Protein AF-A0A1Y2HT35-F1 (afdb_monomer_lite)

Foldseek 3Di:
DVVLLVVLVCCQAAFAKAAAPQKDFLADPDDKFWWFADDDDPLDFADSGIDGDHHNDVLSVQLNVQLVVLQPVQFDQDPVRDTDHDPPDPVVVSCCCRRNGVSVGVSVLVQLVVQHDDDSVCPRTGIIWDDRPPDIGGGPLLADAPPPPSGNHHCVDRNNGMHGPPPVVVVDDD

Structure (mmCIF, N/CA/C/O backbone):
data_AF-A0A1Y2HT35-F1
#
_entry.id   AF-A0A1Y2HT35-F1
#
loop_
_atom_site.group_PDB
_atom_site.id
_atom_site.type_symbol
_atom_site.label_atom_id
_atom_site.label_alt_id
_atom_site.label_comp_id
_atom_site.label_asym_id
_atom_site.label_entity_id
_atom_site.label_seq_id
_atom_site.pdbx_PDB_ins_code
_atom_site.Cartn_x
_atom_site.Cartn_y
_atom_site.Cartn_z
_atom_site.occupancy
_atom_site.B_iso_or_equiv
_atom_site.auth_seq_id
_atom_site.auth_comp_id
_atom_site.auth_asym_id
_atom_site.auth_atom_id
_atom_site.pdbx_PDB_model_num
ATOM 1 N N . MET A 1 1 ? 12.514 -6.441 -5.378 1.00 61.41 1 MET A N 1
ATOM 2 C CA . MET A 1 1 ? 12.048 -6.856 -6.725 1.00 61.41 1 MET A CA 1
ATOM 3 C C . MET A 1 1 ? 11.513 -8.285 -6.764 1.00 61.41 1 MET A C 1
ATOM 5 O O . MET A 1 1 ? 10.320 -8.442 -6.972 1.00 61.41 1 MET A O 1
ATOM 9 N N . ARG A 1 2 ? 12.332 -9.337 -6.563 1.00 76.19 2 ARG A N 1
ATOM 10 C CA . ARG A 1 2 ? 11.832 -10.737 -6.599 1.00 76.19 2 ARG A CA 1
ATOM 11 C C . ARG A 1 2 ? 10.759 -11.016 -5.533 1.00 76.19 2 ARG A C 1
ATOM 13 O O . ARG A 1 2 ? 9.723 -11.580 -5.857 1.00 76.19 2 ARG A O 1
ATOM 20 N N . SER A 1 3 ? 10.995 -10.568 -4.299 1.00 78.12 3 SER A N 1
ATOM 21 C CA . SER A 1 3 ? 10.026 -10.602 -3.193 1.00 78.12 3 SER A CA 1
ATOM 22 C C . SER A 1 3 ? 8.741 -9.834 -3.514 1.00 78.12 3 SER A C 1
ATOM 24 O O . SER A 1 3 ? 7.653 -10.362 -3.307 1.00 78.12 3 SER A O 1
ATOM 26 N N . ASP A 1 4 ? 8.863 -8.628 -4.083 1.00 74.88 4 ASP A N 1
ATOM 27 C CA . ASP A 1 4 ? 7.712 -7.810 -4.483 1.00 74.88 4 ASP A CA 1
ATOM 28 C C . ASP A 1 4 ? 6.810 -8.549 -5.486 1.00 74.88 4 ASP A C 1
ATOM 30 O O . ASP A 1 4 ? 5.597 -8.598 -5.313 1.00 74.88 4 ASP A O 1
ATOM 34 N N . TRP A 1 5 ? 7.396 -9.165 -6.518 1.00 81.31 5 TRP A N 1
ATOM 35 C CA . TRP A 1 5 ? 6.642 -9.952 -7.499 1.00 81.31 5 TRP A CA 1
ATOM 36 C C . TRP A 1 5 ? 5.980 -11.178 -6.875 1.00 81.31 5 TRP A C 1
ATOM 38 O O . TRP A 1 5 ? 4.815 -11.449 -7.158 1.00 81.31 5 TRP A O 1
ATOM 48 N N . LEU A 1 6 ? 6.698 -11.886 -5.998 1.00 84.25 6 LEU A N 1
ATOM 49 C CA . LEU A 1 6 ? 6.168 -13.057 -5.310 1.00 84.25 6 LEU A CA 1
ATOM 50 C C . LEU A 1 6 ? 4.936 -12.700 -4.464 1.00 84.25 6 LEU A C 1
ATOM 52 O O . LEU A 1 6 ? 3.909 -13.354 -4.615 1.00 84.25 6 LEU A O 1
ATOM 56 N N . ARG A 1 7 ? 4.987 -11.644 -3.637 1.00 82.06 7 ARG A N 1
ATOM 57 C CA . ARG A 1 7 ? 3.829 -11.258 -2.804 1.00 82.06 7 ARG A CA 1
ATOM 58 C C . ARG A 1 7 ? 2.619 -10.815 -3.628 1.00 82.06 7 ARG A C 1
ATOM 60 O O . ARG A 1 7 ? 1.499 -11.185 -3.291 1.00 82.06 7 ARG A O 1
ATOM 67 N N . LEU A 1 8 ? 2.838 -10.089 -4.730 1.00 82.50 8 LEU A N 1
ATOM 68 C CA . LEU A 1 8 ? 1.758 -9.663 -5.627 1.00 82.50 8 LEU A CA 1
ATOM 69 C C . LEU A 1 8 ? 1.076 -10.865 -6.296 1.00 82.50 8 LEU A C 1
ATOM 71 O O . LEU A 1 8 ? -0.149 -10.924 -6.339 1.00 82.50 8 LEU A O 1
ATOM 75 N N . MET A 1 9 ? 1.853 -11.845 -6.772 1.00 84.56 9 MET A N 1
ATOM 76 C CA . MET A 1 9 ? 1.308 -13.066 -7.376 1.00 84.56 9 MET A CA 1
ATOM 77 C C . MET A 1 9 ? 0.617 -13.976 -6.356 1.00 84.56 9 MET A C 1
ATOM 79 O O . MET A 1 9 ? -0.426 -14.543 -6.668 1.00 84.56 9 MET A O 1
ATOM 83 N N . LEU A 1 10 ? 1.158 -14.103 -5.139 1.00 84.62 10 LEU A N 1
ATOM 84 C CA . LEU A 1 10 ? 0.534 -14.900 -4.080 1.00 84.62 10 LEU A CA 1
ATOM 85 C C . LEU A 1 10 ? -0.844 -14.342 -3.701 1.00 84.62 10 LEU A C 1
ATOM 87 O O . LEU A 1 10 ? -1.808 -15.102 -3.691 1.00 84.62 10 LEU A O 1
ATOM 91 N N . LEU A 1 11 ? -0.964 -13.027 -3.482 1.00 82.56 11 LEU A N 1
ATOM 92 C CA . LEU A 1 11 ? -2.257 -12.396 -3.194 1.00 82.56 11 LEU A CA 1
ATOM 93 C C . LEU A 1 11 ? -3.216 -12.457 -4.395 1.00 82.56 11 LEU A C 1
ATOM 95 O O . LEU A 1 11 ? -4.4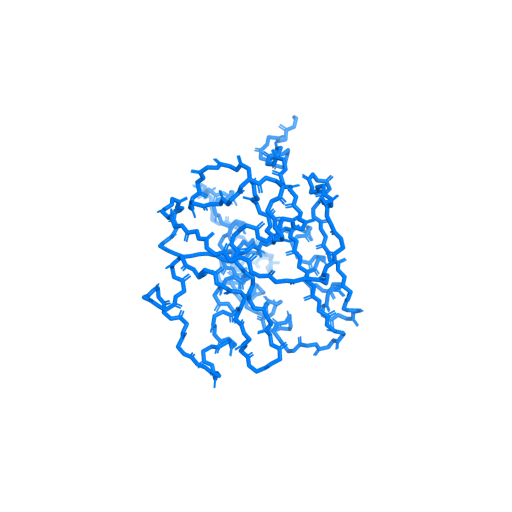03 -12.703 -4.199 1.00 82.56 11 LEU A O 1
ATOM 99 N N . ALA A 1 12 ? -2.719 -12.318 -5.631 1.00 83.75 12 ALA A N 1
ATOM 100 C CA . ALA A 1 12 ? -3.545 -12.471 -6.833 1.00 83.75 12 ALA A CA 1
ATOM 101 C C . ALA A 1 12 ? -4.169 -13.873 -6.951 1.00 83.75 12 ALA A C 1
ATOM 103 O O . ALA A 1 12 ? -5.350 -13.996 -7.269 1.00 83.75 12 ALA A O 1
ATOM 104 N N . VAL A 1 13 ? -3.382 -14.928 -6.709 1.00 86.00 13 VAL A N 1
ATOM 105 C CA . VAL A 1 13 ? -3.801 -16.323 -6.933 1.00 86.00 13 VAL A CA 1
ATOM 106 C C . VAL A 1 13 ? -4.535 -16.914 -5.728 1.00 86.00 13 VAL A C 1
ATOM 108 O O . VAL A 1 13 ? -5.530 -17.610 -5.908 1.00 86.00 13 VAL A O 1
ATOM 111 N N . PHE A 1 14 ? -4.062 -16.646 -4.509 1.00 86.00 14 PHE A N 1
ATOM 112 C CA . PHE A 1 14 ? -4.525 -17.313 -3.286 1.00 86.00 14 PHE A CA 1
ATOM 113 C C . PHE A 1 14 ? -5.234 -16.385 -2.293 1.00 86.00 14 PHE A C 1
ATOM 115 O O . PHE A 1 14 ? -5.833 -16.880 -1.340 1.00 86.00 14 PHE A O 1
ATOM 122 N N . GLY A 1 15 ? -5.181 -15.062 -2.486 1.00 81.12 15 GLY A N 1
ATOM 123 C CA . GLY A 1 15 ? -5.644 -14.102 -1.484 1.00 81.12 15 GLY A CA 1
ATOM 124 C C . GLY A 1 15 ? -4.911 -14.272 -0.148 1.00 81.12 15 GLY A C 1
ATOM 125 O O . GLY A 1 15 ? -3.728 -14.615 -0.107 1.00 81.12 15 GLY A O 1
ATOM 126 N N . GLY A 1 16 ? -5.625 -14.041 0.952 1.00 79.94 16 GLY A N 1
ATOM 127 C CA . GLY A 1 16 ? -5.095 -14.136 2.310 1.00 79.94 16 GLY A CA 1
ATOM 128 C C . GLY A 1 16 ? -4.421 -12.842 2.761 1.00 79.94 16 GLY A C 1
ATOM 129 O O . GLY A 1 16 ? -4.790 -11.753 2.319 1.00 79.94 16 GLY A O 1
ATOM 130 N N . VAL A 1 17 ? -3.448 -12.965 3.666 1.00 77.44 17 VAL A N 1
ATOM 131 C CA . VAL A 1 17 ? -2.686 -11.842 4.232 1.00 77.44 17 VAL A CA 1
ATOM 132 C C . VAL A 1 17 ? -1.200 -12.057 3.974 1.00 77.44 17 VAL A C 1
ATOM 134 O O . VAL A 1 17 ? -0.657 -13.123 4.255 1.00 77.44 17 VAL A O 1
ATOM 137 N N . TYR A 1 18 ? -0.539 -11.023 3.466 1.00 80.19 18 TYR A N 1
ATOM 138 C CA . TYR A 1 18 ? 0.909 -10.926 3.367 1.00 80.19 18 TYR A CA 1
ATOM 139 C C . TYR A 1 18 ? 1.426 -9.888 4.366 1.00 80.19 18 TYR A C 1
ATOM 141 O O . TYR A 1 18 ? 0.861 -8.798 4.464 1.00 80.19 18 TYR A O 1
ATOM 149 N N . ALA A 1 19 ? 2.537 -10.195 5.033 1.00 74.69 19 ALA A N 1
ATOM 150 C CA . ALA A 1 19 ? 3.303 -9.256 5.842 1.00 74.69 19 ALA A CA 1
ATOM 151 C C . ALA A 1 19 ? 4.814 -9.452 5.603 1.00 74.69 19 ALA A C 1
ATOM 153 O O . ALA A 1 19 ? 5.264 -10.583 5.400 1.00 74.69 19 ALA A O 1
ATOM 154 N N . ASP A 1 20 ? 5.591 -8.364 5.616 1.00 74.00 20 ASP A N 1
ATOM 155 C CA . ASP A 1 20 ? 7.061 -8.427 5.637 1.00 74.00 20 ASP A CA 1
ATOM 156 C C . ASP A 1 20 ? 7.535 -9.054 6.972 1.00 74.00 20 ASP A C 1
ATOM 158 O O . ASP A 1 20 ? 6.855 -8.983 7.996 1.00 74.00 20 ASP A O 1
ATOM 162 N N . THR A 1 21 ? 8.712 -9.688 6.990 1.00 76.19 21 THR A N 1
ATOM 163 C CA . THR A 1 21 ? 9.197 -10.460 8.158 1.00 76.19 21 THR A CA 1
ATOM 164 C C . THR A 1 21 ? 9.548 -9.615 9.387 1.00 76.19 21 THR A C 1
ATOM 166 O O . THR A 1 21 ? 9.732 -10.170 10.465 1.00 76.19 21 THR A O 1
ATOM 169 N N . ASP A 1 22 ? 9.677 -8.295 9.232 1.00 65.12 22 ASP A N 1
ATOM 170 C CA . ASP A 1 22 ? 9.864 -7.320 10.312 1.00 65.12 22 ASP A CA 1
ATOM 171 C C . ASP A 1 22 ? 8.581 -6.524 10.635 1.00 65.12 22 ASP A C 1
ATOM 173 O O . ASP A 1 22 ? 8.644 -5.455 11.247 1.00 65.12 22 ASP A O 1
ATOM 177 N N . ALA A 1 23 ? 7.413 -7.060 10.260 1.00 60.00 23 ALA A N 1
ATOM 178 C CA . ALA A 1 23 ? 6.105 -6.621 10.733 1.00 60.00 23 ALA A CA 1
ATOM 179 C C . ALA A 1 23 ? 5.632 -7.492 11.914 1.00 60.00 23 ALA A C 1
ATOM 181 O O . ALA A 1 23 ? 5.499 -8.711 11.801 1.00 60.00 23 ALA A O 1
ATOM 182 N N . CYS A 1 24 ? 5.355 -6.860 13.053 1.00 69.00 24 CYS A N 1
ATOM 183 C CA . CYS A 1 24 ? 4.811 -7.489 14.249 1.00 69.00 24 CYS A CA 1
ATOM 184 C C . CYS A 1 24 ? 3.285 -7.281 14.301 1.00 69.00 24 CYS A C 1
ATOM 186 O O . CYS A 1 24 ? 2.842 -6.130 14.287 1.00 69.00 24 CYS A O 1
ATOM 188 N N . PRO A 1 25 ? 2.454 -8.338 14.363 1.00 61.66 25 PRO A N 1
ATOM 189 C CA . PRO A 1 25 ? 1.022 -8.177 14.582 1.00 61.66 25 PRO A CA 1
ATOM 190 C C . PRO A 1 25 ? 0.766 -7.732 16.029 1.00 61.66 25 PRO A C 1
ATOM 192 O O . PRO A 1 25 ? 1.091 -8.446 16.976 1.00 61.66 25 PRO A O 1
ATOM 195 N N . LEU A 1 26 ? 0.162 -6.557 16.193 1.00 54.38 26 LEU A N 1
ATOM 196 C CA . LEU A 1 26 ? -0.286 -6.035 17.484 1.00 54.38 26 LEU A CA 1
ATOM 197 C C . LEU A 1 26 ? -1.713 -6.491 17.820 1.00 54.38 26 LEU A C 1
ATOM 199 O O . LEU A 1 26 ? -2.019 -6.719 18.992 1.00 54.38 26 LEU A O 1
ATOM 203 N N . LYS A 1 27 ? -2.590 -6.627 16.813 1.00 57.56 27 LYS A N 1
ATOM 204 C CA . LYS A 1 27 ? -3.995 -7.046 16.962 1.00 57.56 27 LYS A CA 1
ATOM 205 C C . LYS A 1 27 ? -4.473 -7.880 15.760 1.00 57.56 27 LYS A C 1
ATOM 207 O O . LYS A 1 27 ? -3.872 -7.805 14.687 1.00 57.56 27 LYS A O 1
ATOM 212 N N . PRO A 1 28 ? -5.560 -8.658 15.912 1.00 55.03 28 PRO A N 1
ATOM 213 C CA . PRO A 1 28 ? -6.296 -9.243 14.790 1.00 55.03 28 PRO A CA 1
ATOM 214 C C . PRO A 1 28 ? -6.835 -8.172 13.820 1.00 55.03 28 PRO A C 1
ATOM 216 O O . PRO A 1 28 ? -6.958 -7.005 14.179 1.00 55.03 28 PRO A O 1
ATOM 219 N N . VAL A 1 29 ? -7.143 -8.567 12.581 1.00 52.09 29 VAL A N 1
ATOM 220 C CA . VAL A 1 29 ? -7.449 -7.666 11.443 1.00 52.09 29 VAL A CA 1
ATOM 221 C C . VAL A 1 29 ? -8.886 -7.082 11.470 1.00 52.09 29 VAL A C 1
ATOM 223 O O . VAL A 1 29 ? -9.297 -6.392 10.541 1.00 52.09 29 VAL A O 1
ATOM 226 N N . ASP A 1 30 ? -9.661 -7.312 12.532 1.00 43.34 30 ASP A N 1
ATOM 227 C CA . ASP A 1 30 ? -11.082 -6.960 12.665 1.00 43.34 30 ASP A CA 1
ATOM 228 C C . ASP A 1 30 ? -11.376 -5.878 13.735 1.00 43.34 30 ASP A C 1
ATOM 230 O O . ASP A 1 30 ? -11.842 -6.163 14.837 1.00 43.34 30 ASP A O 1
ATOM 234 N N . SER A 1 31 ? -11.148 -4.592 13.421 1.00 35.31 31 SER A N 1
ATOM 235 C CA . SER A 1 31 ? -11.699 -3.419 14.160 1.00 35.31 31 SER A CA 1
ATOM 236 C C . SER A 1 31 ? -11.684 -2.137 13.285 1.00 35.31 31 SER A C 1
ATOM 238 O O . SER A 1 31 ? -11.305 -2.225 12.120 1.00 35.31 31 SER A O 1
ATOM 240 N N . THR A 1 32 ? -12.044 -0.949 13.818 1.00 37.97 32 THR A N 1
ATOM 241 C CA . THR A 1 32 ? -11.943 0.388 13.151 1.00 37.97 32 THR A CA 1
ATOM 242 C C . THR A 1 32 ? -11.710 1.559 14.158 1.00 37.97 32 THR A C 1
ATOM 244 O O . THR A 1 32 ? -11.719 1.295 15.359 1.00 37.97 32 THR A O 1
ATOM 247 N N . ALA A 1 33 ? -11.576 2.821 13.675 1.00 41.22 33 ALA A N 1
ATOM 248 C CA . ALA A 1 33 ? -11.537 4.138 14.384 1.00 41.22 33 ALA A CA 1
ATOM 249 C C . ALA A 1 33 ? -10.282 4.574 15.192 1.00 41.22 33 ALA A C 1
ATOM 251 O O . ALA A 1 33 ? -9.857 3.856 16.089 1.00 41.22 33 ALA A O 1
ATOM 252 N N . ASP A 1 34 ? -9.653 5.756 15.027 1.00 35.25 34 ASP A N 1
ATOM 253 C CA . ASP A 1 34 ? -9.788 6.902 14.081 1.00 35.25 34 ASP A CA 1
ATOM 254 C C . ASP A 1 34 ? -8.418 7.678 13.996 1.00 35.25 34 ASP A C 1
ATOM 256 O O . ASP A 1 34 ? -7.505 7.355 14.748 1.00 35.25 34 ASP A O 1
ATOM 260 N N . ASP A 1 35 ? -8.285 8.741 13.191 1.00 40.25 35 ASP A N 1
ATOM 261 C CA . ASP A 1 35 ? -7.396 9.949 13.271 1.00 40.25 35 ASP A CA 1
ATOM 262 C C . ASP A 1 35 ? -5.822 9.907 13.150 1.00 40.25 35 ASP A C 1
ATOM 264 O O . ASP A 1 35 ? -5.162 9.070 13.761 1.00 40.25 35 ASP A O 1
ATOM 268 N N . TRP A 1 36 ? -5.224 10.782 12.289 1.00 40.06 36 TRP A N 1
ATOM 269 C CA . TRP A 1 36 ? -3.762 10.959 11.988 1.00 40.06 36 TRP A CA 1
ATOM 270 C C . TRP A 1 36 ? -3.391 12.047 10.911 1.00 40.06 36 TRP A C 1
ATOM 272 O O . TRP A 1 36 ? -4.068 12.144 9.899 1.00 40.06 36 TRP A O 1
ATOM 282 N N . ALA A 1 37 ? -2.285 12.828 10.979 1.00 36.28 37 ALA A N 1
ATOM 283 C CA . ALA A 1 37 ? -1.742 13.618 9.821 1.00 36.28 37 ALA A CA 1
ATOM 284 C C . ALA A 1 37 ? -0.240 14.056 9.907 1.00 36.28 37 ALA A C 1
ATOM 286 O O . ALA A 1 37 ? 0.245 14.269 11.019 1.00 36.28 37 ALA A O 1
ATOM 287 N N . LYS A 1 38 ? 0.481 14.245 8.756 1.00 36.16 38 LYS A N 1
ATOM 288 C CA . LYS A 1 38 ? 1.704 15.106 8.472 1.00 36.16 38 LYS A CA 1
ATOM 289 C C . LYS A 1 38 ? 2.849 14.625 7.507 1.00 36.16 38 LYS A C 1
ATOM 291 O O . LYS A 1 38 ? 3.084 15.306 6.514 1.00 36.16 38 LYS A O 1
ATOM 296 N N . TRP A 1 39 ? 3.639 13.565 7.785 1.00 39.03 39 TRP A N 1
ATOM 297 C CA . TRP A 1 39 ? 5.041 13.375 7.281 1.00 39.03 39 TRP A CA 1
ATOM 298 C C . TRP A 1 39 ? 5.382 12.168 6.310 1.00 39.03 39 TRP A C 1
ATOM 300 O O . TRP A 1 39 ? 5.823 11.145 6.811 1.00 39.03 39 TRP A O 1
ATOM 310 N N . TRP A 1 40 ? 5.337 12.231 4.957 1.00 39.69 40 TRP A N 1
ATOM 311 C CA . TRP A 1 40 ? 6.013 11.249 4.032 1.00 39.69 40 TRP A CA 1
ATOM 312 C C . TRP A 1 40 ? 6.335 11.821 2.625 1.00 39.69 40 TRP A C 1
ATOM 314 O O . TRP A 1 40 ? 5.847 12.883 2.249 1.00 39.69 40 TRP A O 1
ATOM 324 N N . GLY A 1 41 ? 7.212 11.125 1.874 1.00 37.56 41 GLY A N 1
ATOM 325 C CA . GLY A 1 41 ? 7.963 11.628 0.700 1.00 37.56 41 GLY A CA 1
ATOM 326 C C . GLY A 1 41 ? 7.272 11.623 -0.676 1.00 37.56 41 GLY A C 1
ATOM 327 O O . GLY A 1 41 ? 7.821 12.159 -1.635 1.00 37.56 41 GLY A O 1
ATOM 328 N N . ARG A 1 42 ? 6.054 11.090 -0.780 1.00 37.41 42 ARG A N 1
ATOM 329 C CA . ARG A 1 42 ? 5.029 11.635 -1.683 1.00 37.41 42 ARG A CA 1
ATOM 330 C C . ARG A 1 42 ? 3.932 12.193 -0.780 1.00 37.41 42 ARG A C 1
ATOM 332 O O . ARG A 1 42 ? 3.733 11.683 0.320 1.00 37.41 42 ARG A O 1
ATOM 339 N N . LYS A 1 43 ? 3.188 13.199 -1.250 1.00 37.34 43 LYS A N 1
ATOM 340 C CA . LYS A 1 43 ? 2.072 13.819 -0.503 1.00 37.34 43 LYS A CA 1
ATOM 341 C C . LYS A 1 43 ? 1.029 12.800 0.020 1.00 37.34 43 LYS A C 1
ATOM 343 O O . LYS A 1 43 ? 0.306 13.117 0.967 1.00 37.34 43 LYS A O 1
ATOM 348 N N . LEU A 1 44 ? 0.983 11.597 -0.570 1.00 40.50 44 LEU A N 1
ATOM 349 C CA . LEU A 1 44 ? 0.231 10.421 -0.124 1.00 40.50 44 LEU A CA 1
ATOM 350 C C . LEU A 1 44 ? 0.888 9.115 -0.648 1.00 40.50 44 LEU A C 1
ATOM 352 O O . LEU A 1 44 ? 1.447 9.130 -1.746 1.00 40.50 44 LEU A O 1
ATOM 356 N N . GLN A 1 45 ? 0.823 8.002 0.101 1.00 47.94 45 GLN A N 1
ATOM 357 C CA . GLN A 1 45 ? 1.320 6.668 -0.306 1.00 47.94 45 GLN A CA 1
ATOM 358 C C . GLN A 1 45 ? 0.574 5.545 0.448 1.00 47.94 45 GLN A C 1
ATOM 360 O O . GLN A 1 45 ? 0.209 5.741 1.605 1.00 47.94 45 GLN A O 1
ATOM 365 N N . ILE A 1 46 ? 0.379 4.373 -0.172 1.00 65.69 46 ILE A N 1
ATOM 366 C CA . ILE A 1 46 ? -0.235 3.183 0.454 1.00 65.69 46 ILE A CA 1
ATOM 367 C C . ILE A 1 46 ? 0.834 2.259 1.080 1.00 65.69 46 ILE A C 1
ATOM 369 O O . ILE A 1 46 ? 1.976 2.193 0.613 1.00 65.69 46 ILE A O 1
ATOM 373 N N . CYS A 1 47 ? 0.462 1.547 2.152 1.00 70.25 47 CYS A N 1
ATOM 374 C CA . CYS A 1 47 ? 1.271 0.493 2.773 1.00 70.25 47 CYS A CA 1
ATOM 375 C C . CYS A 1 47 ? 1.551 -0.649 1.778 1.00 70.25 47 CYS A C 1
ATOM 377 O O . CYS A 1 47 ? 0.641 -1.117 1.104 1.00 70.25 47 CYS A O 1
ATOM 379 N N . SER A 1 48 ? 2.797 -1.122 1.682 1.00 68.25 48 SER A N 1
ATOM 380 C CA . SER A 1 48 ? 3.186 -2.193 0.743 1.00 68.25 48 SER A CA 1
ATOM 381 C C . SER A 1 48 ? 3.770 -3.441 1.414 1.00 68.25 48 SER A C 1
ATOM 383 O O . SER A 1 48 ? 4.265 -4.321 0.716 1.00 68.25 48 SER A O 1
ATOM 385 N N . TRP A 1 49 ? 3.770 -3.481 2.746 1.00 70.75 49 TRP A N 1
ATOM 386 C CA . TRP A 1 49 ? 4.444 -4.480 3.591 1.00 70.75 49 TRP A CA 1
ATOM 387 C C . TRP A 1 49 ? 3.488 -5.159 4.584 1.00 70.75 49 TRP A C 1
ATOM 389 O O . TRP A 1 49 ? 3.881 -6.051 5.325 1.00 70.75 49 TRP A O 1
ATOM 399 N N . THR A 1 50 ? 2.212 -4.777 4.587 1.00 71.56 50 THR A N 1
ATOM 400 C CA . THR A 1 50 ? 1.104 -5.564 5.140 1.00 71.56 50 THR A CA 1
ATOM 401 C C . THR A 1 50 ? -0.101 -5.344 4.240 1.00 71.56 50 THR A C 1
ATOM 403 O O . THR A 1 50 ? -0.506 -4.206 4.017 1.00 71.56 50 THR A O 1
ATOM 406 N N . LEU A 1 51 ? -0.620 -6.423 3.659 1.00 81.12 51 LEU A N 1
ATOM 407 C CA . LEU A 1 51 ? -1.614 -6.396 2.588 1.00 81.12 51 LEU A CA 1
ATOM 408 C C . LEU A 1 51 ? -2.545 -7.605 2.725 1.00 81.12 51 LEU A C 1
ATOM 410 O O . LEU A 1 51 ? -2.074 -8.708 2.988 1.00 81.12 51 LEU A O 1
ATOM 414 N N . ALA A 1 52 ? -3.847 -7.417 2.510 1.00 79.44 52 ALA A N 1
ATOM 415 C CA . ALA A 1 52 ? -4.847 -8.481 2.598 1.00 79.44 52 ALA A CA 1
ATOM 416 C C . ALA A 1 52 ? -5.788 -8.462 1.387 1.00 79.44 52 ALA A C 1
ATOM 418 O O . ALA A 1 52 ? -6.074 -7.392 0.843 1.00 79.44 52 ALA A O 1
ATOM 419 N N . SER A 1 53 ? -6.273 -9.628 0.948 1.00 85.38 53 SER A N 1
ATOM 420 C CA . SER A 1 53 ? -7.284 -9.702 -0.113 1.00 85.38 53 SER A CA 1
ATOM 421 C C . SER A 1 53 ? -7.978 -11.056 -0.248 1.00 85.38 53 SER A C 1
ATOM 423 O O . SER A 1 53 ? -7.538 -12.065 0.300 1.00 85.38 53 SER A O 1
ATOM 425 N N . VAL A 1 54 ? -9.042 -11.082 -1.050 1.00 80.31 54 VAL A N 1
ATOM 426 C CA . VAL A 1 54 ? -9.656 -12.317 -1.554 1.00 80.31 54 VAL A CA 1
ATOM 427 C C . VAL A 1 54 ? -8.908 -12.822 -2.801 1.00 80.31 54 VAL A C 1
ATOM 429 O O . VAL A 1 54 ? -8.332 -12.008 -3.531 1.00 80.31 54 VAL A O 1
ATOM 432 N N . PRO A 1 55 ? -8.909 -14.141 -3.082 1.00 87.50 55 PRO A N 1
ATOM 433 C CA . PRO A 1 55 ? -8.322 -14.680 -4.308 1.00 87.50 55 PRO A CA 1
ATOM 434 C C . PRO A 1 55 ? -8.946 -14.042 -5.557 1.00 87.50 55 PRO A C 1
ATOM 436 O O . PRO A 1 55 ? -10.158 -13.838 -5.613 1.00 87.50 55 PRO A O 1
ATOM 439 N N . GLY A 1 56 ? -8.135 -13.751 -6.574 1.00 87.94 56 GLY A N 1
ATOM 440 C CA . GLY A 1 56 ? -8.608 -13.252 -7.869 1.00 87.94 56 GLY A CA 1
ATOM 441 C C . GLY A 1 56 ? -9.059 -11.787 -7.909 1.00 87.94 56 GLY A C 1
ATOM 442 O O . GLY A 1 56 ? -9.519 -11.342 -8.960 1.00 87.94 56 GLY A O 1
ATOM 443 N N . HIS A 1 57 ? -8.923 -11.013 -6.823 1.00 91.81 57 HIS A N 1
ATOM 444 C CA . HIS A 1 57 ? -9.309 -9.597 -6.824 1.00 91.81 57 HIS A CA 1
ATOM 445 C C . HIS A 1 57 ? -8.501 -8.799 -7.880 1.00 91.81 57 HIS A C 1
ATOM 447 O O . HIS A 1 57 ? -7.263 -8.834 -7.864 1.00 91.81 57 HIS A O 1
ATOM 453 N N . PRO A 1 58 ? -9.156 -8.042 -8.788 1.00 92.31 58 PRO A N 1
ATOM 454 C CA . PRO A 1 58 ? -8.534 -7.540 -10.021 1.00 92.31 58 PRO A CA 1
ATOM 455 C C . PRO A 1 58 ? -7.350 -6.594 -9.789 1.00 92.31 58 PRO A C 1
ATOM 457 O O . PRO A 1 58 ? -6.409 -6.589 -10.582 1.00 92.31 58 PRO A O 1
ATOM 460 N N . VAL A 1 59 ? -7.342 -5.853 -8.673 1.00 92.44 59 VAL A N 1
ATOM 461 C CA . VAL A 1 59 ? -6.256 -4.917 -8.329 1.00 92.44 59 VAL A CA 1
ATOM 462 C C . VAL A 1 59 ? -4.866 -5.572 -8.328 1.00 92.44 59 VAL A C 1
ATOM 464 O O . VAL A 1 59 ? -3.894 -4.928 -8.710 1.00 92.44 59 VAL A O 1
ATOM 467 N N . TRP A 1 60 ? -4.748 -6.855 -7.962 1.00 89.44 60 TRP A N 1
ATOM 468 C CA . TRP A 1 60 ? -3.454 -7.550 -7.930 1.00 89.44 60 TRP A CA 1
ATOM 469 C C . TRP A 1 60 ? -2.952 -7.904 -9.321 1.00 89.44 60 TRP A C 1
ATOM 471 O O . TRP A 1 60 ? -1.759 -7.774 -9.595 1.00 89.44 60 TRP A O 1
ATOM 481 N N . MET A 1 61 ? -3.861 -8.288 -10.219 1.00 89.81 61 MET A N 1
ATOM 482 C CA . MET A 1 61 ? -3.525 -8.496 -11.624 1.00 89.81 61 MET A CA 1
ATOM 483 C C . MET A 1 61 ? -3.083 -7.178 -12.257 1.00 89.81 61 MET A C 1
ATOM 485 O O . MET A 1 61 ? -2.028 -7.139 -12.890 1.00 89.81 61 MET A O 1
ATOM 489 N N . ASP A 1 62 ? -3.798 -6.079 -11.996 1.00 92.81 62 ASP A N 1
ATOM 490 C CA . ASP A 1 62 ? -3.404 -4.743 -12.455 1.00 92.81 62 ASP A CA 1
ATOM 491 C C . ASP A 1 62 ? -2.029 -4.323 -11.887 1.00 92.81 62 ASP A C 1
ATOM 493 O O . ASP A 1 62 ? -1.220 -3.741 -12.616 1.00 92.81 62 ASP A O 1
ATOM 497 N N . MET A 1 63 ? -1.698 -4.670 -10.632 1.00 93.00 63 MET A N 1
ATOM 498 C CA . MET A 1 63 ? -0.368 -4.429 -10.042 1.00 93.00 63 MET A CA 1
ATOM 499 C C . MET A 1 63 ? 0.733 -5.241 -10.735 1.00 93.00 63 MET A C 1
ATOM 501 O O . MET A 1 63 ? 1.773 -4.680 -11.090 1.00 93.00 63 MET A O 1
ATOM 505 N N . VAL A 1 64 ? 0.516 -6.539 -10.976 1.00 90.38 64 VAL A N 1
ATOM 506 C CA . VAL A 1 64 ? 1.476 -7.402 -11.690 1.00 90.38 64 VAL A CA 1
ATOM 507 C C . VAL A 1 64 ? 1.672 -6.918 -13.131 1.00 90.38 64 VAL A C 1
ATOM 509 O O . VAL A 1 64 ? 2.813 -6.757 -13.572 1.00 90.38 64 VAL A O 1
ATOM 512 N N . HIS A 1 65 ? 0.591 -6.612 -13.855 1.00 92.44 65 HIS A N 1
ATOM 513 C CA . HIS A 1 65 ? 0.653 -6.088 -15.222 1.00 92.44 65 HIS A CA 1
ATOM 514 C C . HIS A 1 65 ? 1.357 -4.726 -15.290 1.00 92.44 65 HIS A C 1
ATOM 516 O O . HIS A 1 65 ? 2.240 -4.536 -16.131 1.00 92.44 65 HIS A O 1
ATOM 522 N N . THR A 1 66 ? 1.038 -3.803 -14.379 1.00 92.56 66 THR A N 1
ATOM 523 C CA . THR A 1 66 ? 1.675 -2.477 -14.313 1.00 92.56 66 THR A CA 1
ATOM 524 C C . THR A 1 66 ? 3.158 -2.582 -13.962 1.00 92.56 66 THR A C 1
ATOM 526 O O . THR A 1 66 ? 3.984 -1.919 -14.591 1.00 92.56 66 THR A O 1
ATOM 529 N N . SER A 1 67 ? 3.527 -3.452 -13.015 1.00 90.75 67 SER A N 1
ATOM 530 C CA . SER A 1 67 ? 4.930 -3.721 -12.692 1.00 90.75 67 SER A CA 1
ATOM 531 C C . SER A 1 67 ? 5.680 -4.290 -13.901 1.00 90.75 67 SER A C 1
ATOM 533 O O . SER A 1 67 ? 6.731 -3.769 -14.274 1.00 90.75 67 SER A O 1
ATOM 535 N N . ALA A 1 68 ? 5.115 -5.290 -14.587 1.00 89.56 68 ALA A N 1
ATOM 536 C CA . ALA A 1 68 ? 5.703 -5.869 -15.794 1.00 89.56 68 ALA A CA 1
ATOM 537 C C . ALA A 1 68 ? 5.890 -4.835 -16.916 1.00 89.56 68 ALA A C 1
ATOM 539 O O . ALA A 1 68 ? 6.934 -4.824 -17.569 1.00 89.56 68 ALA A O 1
ATOM 540 N N . ALA A 1 69 ? 4.919 -3.940 -17.117 1.00 89.00 69 ALA A N 1
ATOM 541 C CA . ALA A 1 69 ? 5.020 -2.850 -18.082 1.00 89.00 69 ALA A CA 1
ATOM 542 C C . ALA A 1 69 ? 6.137 -1.854 -17.715 1.00 89.00 69 ALA A C 1
ATOM 544 O O . ALA A 1 69 ? 6.972 -1.540 -18.562 1.00 89.00 69 ALA A O 1
ATOM 545 N N . ARG A 1 70 ? 6.221 -1.414 -16.449 1.00 88.81 70 ARG A N 1
ATOM 546 C CA . ARG A 1 70 ? 7.282 -0.500 -15.978 1.00 88.81 70 ARG A CA 1
ATOM 547 C C . ARG A 1 70 ? 8.677 -1.120 -16.075 1.00 88.81 70 ARG A C 1
ATOM 549 O O . ARG A 1 70 ? 9.615 -0.451 -16.497 1.00 88.81 70 ARG A O 1
ATOM 556 N N . ILE A 1 71 ? 8.815 -2.403 -15.736 1.00 84.94 71 ILE A N 1
ATOM 557 C CA . ILE A 1 71 ? 10.074 -3.154 -15.852 1.00 84.94 71 ILE A CA 1
ATOM 558 C C . ILE A 1 71 ? 10.509 -3.256 -17.323 1.00 84.94 71 ILE A C 1
ATOM 560 O O . ILE A 1 71 ? 11.667 -2.976 -17.633 1.00 84.94 71 ILE A O 1
ATOM 564 N N . ARG A 1 72 ? 9.584 -3.576 -18.240 1.00 83.44 72 ARG A N 1
ATOM 565 C CA . ARG A 1 72 ? 9.847 -3.605 -19.693 1.00 83.44 72 ARG A CA 1
ATOM 566 C C . ARG A 1 72 ? 10.178 -2.231 -20.279 1.00 83.44 72 ARG A C 1
ATOM 568 O O . ARG A 1 72 ? 10.926 -2.172 -21.240 1.00 83.44 72 ARG A O 1
ATOM 575 N N . ALA A 1 73 ? 9.646 -1.146 -19.718 1.00 82.06 73 ALA A N 1
ATOM 576 C CA . ALA A 1 73 ? 9.975 0.216 -20.143 1.00 82.06 73 ALA A CA 1
ATOM 577 C C . ALA A 1 73 ? 11.352 0.697 -19.636 1.00 82.06 73 ALA A C 1
ATOM 579 O O . ALA A 1 73 ? 11.964 1.561 -20.260 1.00 82.06 73 ALA A O 1
ATOM 580 N N . LEU A 1 74 ? 11.847 0.152 -18.515 1.00 78.19 74 LEU A N 1
ATOM 581 C CA . LEU A 1 74 ? 13.202 0.422 -18.011 1.00 78.19 74 LEU A CA 1
ATOM 582 C C . LEU A 1 74 ? 14.285 -0.386 -18.734 1.00 78.19 74 LEU A C 1
ATOM 584 O O . LEU A 1 74 ? 15.371 0.137 -18.987 1.00 78.19 74 LEU A O 1
ATOM 588 N N . ALA A 1 75 ? 14.017 -1.661 -19.019 1.00 75.50 75 ALA A N 1
ATOM 589 C CA . ALA A 1 75 ? 14.946 -2.521 -19.737 1.00 75.50 75 ALA A CA 1
ATOM 590 C C . ALA A 1 75 ? 14.939 -2.184 -21.232 1.00 75.50 75 ALA A C 1
ATOM 592 O O . ALA A 1 75 ? 13.903 -2.257 -21.888 1.00 75.50 75 ALA A O 1
ATOM 593 N N . ARG A 1 76 ? 16.108 -1.890 -21.805 1.00 72.44 76 ARG A N 1
ATOM 594 C CA . ARG A 1 76 ? 16.268 -1.950 -23.264 1.00 72.44 76 ARG A CA 1
ATOM 595 C C . ARG A 1 76 ? 16.439 -3.409 -23.674 1.00 72.44 76 ARG A C 1
ATOM 597 O O . ARG A 1 76 ? 16.952 -4.205 -22.895 1.00 72.44 76 ARG A O 1
ATOM 604 N N . VAL A 1 77 ? 16.044 -3.769 -24.889 1.00 72.25 77 VAL A N 1
ATOM 605 C CA . VAL A 1 77 ? 16.408 -5.072 -25.463 1.00 72.25 77 VAL A CA 1
ATOM 606 C C . VAL A 1 77 ? 17.777 -4.910 -26.124 1.00 72.25 77 VAL A C 1
ATOM 608 O O . VAL A 1 77 ? 17.951 -4.014 -26.948 1.00 72.25 77 VAL A O 1
ATOM 611 N N . GLY A 1 78 ? 18.755 -5.714 -25.708 1.00 71.50 78 GLY A N 1
ATOM 612 C CA . GLY A 1 78 ? 20.075 -5.776 -26.334 1.00 71.50 78 GLY A CA 1
ATOM 613 C C . GLY A 1 78 ? 20.046 -6.525 -27.665 1.00 71.50 78 GLY A C 1
ATOM 614 O O . GLY A 1 78 ? 19.071 -7.201 -27.991 1.00 71.50 78 GLY A O 1
ATOM 615 N N . GLU A 1 79 ? 21.139 -6.446 -28.424 1.00 77.56 79 GLU A N 1
ATOM 616 C CA . GLU A 1 79 ? 21.287 -7.146 -29.713 1.00 77.56 79 GLU A CA 1
ATOM 617 C C . GLU A 1 79 ? 21.185 -8.678 -29.578 1.00 77.56 79 GLU A C 1
ATOM 619 O O . GLU A 1 79 ? 20.789 -9.364 -30.514 1.00 77.56 79 GLU A O 1
ATOM 624 N N . ASP A 1 80 ? 21.474 -9.216 -28.389 1.00 84.44 80 ASP A N 1
ATOM 625 C CA . ASP A 1 80 ? 21.342 -10.633 -28.038 1.00 84.44 80 ASP A CA 1
ATOM 626 C C . ASP A 1 80 ? 19.948 -11.018 -27.495 1.00 84.44 80 ASP A C 1
ATOM 628 O O . ASP A 1 80 ? 19.762 -12.118 -26.969 1.00 84.44 80 ASP A O 1
ATOM 632 N N . GLY A 1 81 ? 18.976 -10.102 -27.567 1.00 76.19 81 GLY A N 1
ATOM 633 C CA . GLY A 1 81 ? 17.616 -10.275 -27.058 1.00 76.19 81 GLY A CA 1
ATOM 634 C C . GLY A 1 81 ? 17.477 -10.201 -25.532 1.00 76.19 81 GLY A C 1
ATOM 635 O O . GLY A 1 81 ? 16.361 -10.337 -25.024 1.00 76.19 81 GLY A O 1
ATOM 636 N N . LYS A 1 82 ? 18.562 -9.984 -24.773 1.00 75.81 82 LYS A N 1
ATOM 637 C CA . LYS A 1 82 ? 18.510 -9.912 -23.304 1.00 75.81 82 LYS A CA 1
ATOM 638 C C . LYS A 1 82 ? 18.167 -8.496 -22.815 1.00 75.81 82 LYS A C 1
ATOM 640 O O . LYS A 1 82 ? 18.453 -7.515 -23.503 1.00 75.81 82 LYS A O 1
ATOM 645 N N . PRO A 1 83 ? 17.565 -8.350 -21.618 1.00 71.31 83 PRO A N 1
ATOM 646 C CA . PRO A 1 83 ? 17.320 -7.039 -21.025 1.00 71.31 83 PRO A CA 1
ATOM 647 C C . PRO A 1 83 ? 18.637 -6.359 -20.617 1.00 71.31 83 PRO A C 1
ATOM 649 O O . PRO A 1 83 ? 19.344 -6.821 -19.721 1.00 71.31 83 PRO A O 1
ATOM 652 N N . VAL A 1 84 ? 18.930 -5.230 -21.258 1.00 76.31 84 VAL A N 1
ATOM 653 C CA . VAL A 1 84 ? 20.041 -4.326 -20.954 1.00 76.31 84 VAL A CA 1
ATOM 654 C C . VAL A 1 84 ? 19.538 -3.215 -20.038 1.00 76.31 84 VAL A C 1
ATOM 656 O O . VAL A 1 84 ? 18.655 -2.429 -20.396 1.00 76.31 84 VAL A O 1
ATOM 659 N N . TRP A 1 85 ? 20.130 -3.138 -18.850 1.00 74.12 85 TRP A N 1
ATOM 660 C CA . TRP A 1 85 ? 19.855 -2.089 -17.874 1.00 74.12 85 TRP A CA 1
ATOM 661 C C . TRP A 1 85 ? 20.792 -0.898 -18.112 1.00 74.12 85 TRP A C 1
ATOM 663 O O . TRP A 1 85 ? 21.999 -1.107 -18.263 1.00 74.12 85 TRP A O 1
ATOM 673 N N . PRO A 1 86 ? 20.283 0.345 -18.154 1.00 68.81 86 PRO A N 1
ATOM 674 C CA . PRO A 1 86 ? 21.134 1.519 -18.305 1.00 68.81 86 PRO A CA 1
ATOM 675 C C . PRO A 1 86 ? 22.101 1.663 -17.118 1.00 68.81 86 PRO A C 1
ATOM 677 O O . PRO A 1 86 ? 21.707 1.594 -15.954 1.00 68.81 86 PRO A O 1
ATOM 680 N N . GLN A 1 87 ? 23.383 1.858 -17.426 1.00 67.25 87 GLN A N 1
ATOM 681 C CA . GLN A 1 87 ? 24.450 2.008 -16.434 1.00 67.25 87 GLN A CA 1
ATOM 682 C C . GLN A 1 87 ? 24.322 3.333 -15.661 1.00 67.25 87 GLN A C 1
ATOM 684 O O . GLN A 1 87 ? 23.765 4.310 -16.160 1.00 67.25 87 GLN A O 1
ATOM 689 N N . GLY A 1 88 ? 24.826 3.358 -14.422 1.00 66.69 88 GLY A N 1
ATOM 690 C CA . GLY A 1 88 ? 24.749 4.529 -13.536 1.00 66.69 88 GLY A CA 1
ATOM 691 C C . GLY A 1 88 ? 23.377 4.772 -12.889 1.00 66.69 88 GLY A C 1
ATOM 692 O O . GLY A 1 88 ? 23.166 5.820 -12.287 1.00 66.69 88 GLY A O 1
ATOM 693 N N . TYR A 1 89 ? 22.432 3.834 -13.008 1.00 68.12 89 TYR A N 1
ATOM 694 C CA . TYR A 1 89 ? 21.109 3.950 -12.392 1.00 68.12 89 TYR A CA 1
ATOM 695 C C . TYR A 1 89 ? 21.125 3.656 -10.887 1.00 68.12 89 TYR A C 1
ATOM 697 O O . TYR A 1 89 ? 21.690 2.659 -10.438 1.00 68.12 89 TYR A O 1
ATOM 705 N N . ASP A 1 90 ? 20.392 4.467 -10.120 1.00 75.38 90 ASP A N 1
ATOM 706 C CA . ASP A 1 90 ? 19.998 4.132 -8.751 1.00 75.38 90 ASP A CA 1
ATOM 707 C C . ASP A 1 90 ? 18.967 2.991 -8.778 1.00 75.38 90 ASP A C 1
ATOM 709 O O . ASP A 1 90 ? 17.759 3.190 -8.960 1.00 75.38 90 ASP A O 1
ATOM 713 N N . MET A 1 91 ? 19.474 1.768 -8.625 1.00 73.12 91 MET A N 1
ATOM 714 C CA . MET A 1 91 ? 18.669 0.550 -8.631 1.00 73.12 91 MET A CA 1
ATOM 715 C C . MET A 1 91 ? 17.673 0.496 -7.467 1.00 73.12 91 MET A C 1
ATOM 717 O O . MET A 1 91 ? 16.580 -0.041 -7.641 1.00 73.12 91 MET A O 1
ATOM 721 N N . THR A 1 92 ? 17.996 1.085 -6.312 1.00 72.00 92 THR A N 1
ATOM 722 C CA . THR A 1 92 ? 17.106 1.118 -5.141 1.00 72.00 92 THR A CA 1
ATOM 723 C C . THR A 1 92 ? 15.865 1.948 -5.442 1.00 72.00 92 THR A C 1
ATOM 725 O O . THR A 1 92 ? 14.743 1.455 -5.299 1.00 72.00 92 THR A O 1
ATOM 728 N N . ASN A 1 93 ? 16.048 3.169 -5.949 1.00 73.38 93 ASN A N 1
ATOM 729 C CA . ASN A 1 93 ? 14.930 4.022 -6.345 1.00 73.38 93 ASN A CA 1
ATOM 730 C C . ASN A 1 93 ? 14.129 3.432 -7.517 1.00 73.38 93 ASN A C 1
ATOM 732 O O . ASN A 1 93 ? 12.903 3.545 -7.534 1.00 73.38 93 ASN A O 1
ATOM 736 N N . LYS A 1 94 ? 14.759 2.723 -8.467 1.00 79.44 94 LYS A N 1
ATOM 737 C CA . LYS A 1 94 ? 13.992 2.023 -9.514 1.00 79.44 94 LYS A CA 1
ATOM 738 C C . LYS A 1 94 ? 13.154 0.869 -8.981 1.00 79.44 94 LYS A C 1
ATOM 740 O O . LYS A 1 94 ? 12.000 0.763 -9.384 1.00 79.44 94 LYS A O 1
ATOM 745 N N . ILE A 1 95 ? 13.673 0.047 -8.068 1.00 77.81 95 ILE A N 1
ATOM 746 C CA . ILE A 1 95 ? 12.894 -1.035 -7.441 1.00 77.81 95 ILE A CA 1
ATOM 747 C C . ILE A 1 95 ? 11.664 -0.457 -6.726 1.00 77.81 95 ILE A C 1
ATOM 749 O O . ILE A 1 95 ? 10.561 -0.971 -6.911 1.00 77.81 95 ILE A O 1
ATOM 753 N N . ILE A 1 96 ? 11.828 0.650 -5.993 1.00 78.88 96 ILE A N 1
ATOM 754 C CA . ILE A 1 96 ? 10.729 1.368 -5.324 1.00 78.88 96 ILE A CA 1
ATOM 755 C C . ILE A 1 96 ? 9.640 1.812 -6.323 1.00 78.88 96 ILE A C 1
ATOM 757 O O . ILE A 1 96 ? 8.452 1.647 -6.033 1.00 78.88 96 ILE A O 1
ATOM 761 N N . GLU A 1 97 ? 10.031 2.308 -7.502 1.00 81.88 97 GLU A N 1
ATOM 762 C CA . GLU A 1 97 ? 9.119 2.818 -8.541 1.00 81.88 97 GLU A CA 1
ATOM 763 C C . GLU A 1 97 ? 8.415 1.738 -9.389 1.00 81.88 97 GLU A C 1
ATOM 765 O O . GLU A 1 97 ? 7.285 1.953 -9.847 1.00 81.88 97 GLU A O 1
ATOM 770 N N . VAL A 1 98 ? 9.062 0.589 -9.644 1.00 83.00 98 VAL A N 1
ATOM 771 C CA . VAL A 1 98 ? 8.562 -0.404 -10.626 1.00 83.00 98 VAL A CA 1
ATOM 772 C C . VAL A 1 98 ? 8.067 -1.721 -10.048 1.00 83.00 98 VAL A C 1
ATOM 774 O O . VAL A 1 98 ? 7.355 -2.432 -10.751 1.00 83.00 98 VAL A O 1
ATOM 777 N N . SER A 1 99 ? 8.405 -2.064 -8.806 1.00 80.81 99 SER A N 1
ATOM 778 C CA . SER A 1 99 ? 7.843 -3.240 -8.118 1.00 80.81 99 SER A CA 1
ATOM 779 C C . SER A 1 99 ? 7.471 -2.984 -6.657 1.00 80.81 99 SER A C 1
ATOM 781 O O . SER A 1 99 ? 6.654 -3.711 -6.105 1.00 80.81 99 SER A O 1
ATOM 783 N N . GLY A 1 100 ? 8.055 -1.962 -6.032 1.00 81.81 100 GLY A N 1
ATOM 784 C CA . GLY A 1 100 ? 7.785 -1.565 -4.656 1.00 81.81 100 GLY A CA 1
ATOM 785 C C . GLY A 1 100 ? 6.519 -0.704 -4.486 1.00 81.81 100 GLY A C 1
ATOM 786 O O . GLY A 1 100 ? 5.550 -0.846 -5.240 1.00 81.81 100 GLY A O 1
ATOM 787 N N . PRO A 1 101 ? 6.494 0.194 -3.482 1.00 81.81 101 PRO A N 1
ATOM 788 C CA . PRO A 1 101 ? 5.271 0.863 -3.033 1.00 81.81 101 PRO A CA 1
ATOM 789 C C . PRO A 1 101 ? 4.627 1.789 -4.071 1.00 81.81 101 PRO A C 1
ATOM 791 O O . PRO A 1 101 ? 3.433 2.063 -3.954 1.00 81.81 101 PRO A O 1
ATOM 794 N N . ALA A 1 102 ? 5.364 2.264 -5.082 1.00 84.56 102 ALA A N 1
ATOM 795 C CA . ALA A 1 102 ? 4.794 3.132 -6.109 1.00 84.56 102 ALA A CA 1
ATOM 796 C C . ALA A 1 102 ? 3.741 2.399 -6.954 1.00 84.56 102 ALA A C 1
ATOM 798 O O . ALA A 1 102 ? 2.636 2.904 -7.102 1.00 84.56 102 ALA A O 1
ATOM 799 N N . VAL A 1 103 ? 4.027 1.181 -7.439 1.00 89.62 103 VAL A N 1
ATOM 800 C CA . VAL A 1 103 ? 3.046 0.399 -8.220 1.00 89.62 103 VAL A CA 1
ATOM 801 C C . VAL A 1 103 ? 1.820 0.056 -7.381 1.00 89.62 103 VAL A C 1
ATOM 803 O O . VAL A 1 103 ? 0.700 0.214 -7.859 1.00 89.62 103 VAL A O 1
ATOM 806 N N . VAL A 1 104 ? 2.029 -0.359 -6.127 1.00 87.88 104 VAL A N 1
ATOM 807 C CA . VAL A 1 104 ? 0.939 -0.655 -5.184 1.00 87.88 104 VAL A CA 1
ATOM 808 C C . VAL A 1 104 ? 0.045 0.574 -4.997 1.00 87.88 104 VAL A C 1
ATOM 810 O O . VAL A 1 104 ? -1.171 0.470 -5.129 1.00 87.88 104 VAL A O 1
ATOM 813 N N . THR A 1 105 ? 0.643 1.746 -4.763 1.00 87.88 105 THR A N 1
ATOM 814 C CA . THR A 1 105 ? -0.081 3.012 -4.569 1.00 87.88 105 THR A CA 1
ATOM 815 C C . THR A 1 105 ? -0.833 3.438 -5.829 1.00 87.88 105 THR A C 1
ATOM 817 O O . THR A 1 105 ? -2.038 3.673 -5.773 1.00 87.88 105 THR A O 1
ATOM 820 N N . ASP A 1 106 ? -0.140 3.519 -6.967 1.00 90.25 106 ASP A N 1
ATOM 821 C CA . ASP A 1 106 ? -0.693 4.065 -8.208 1.00 90.2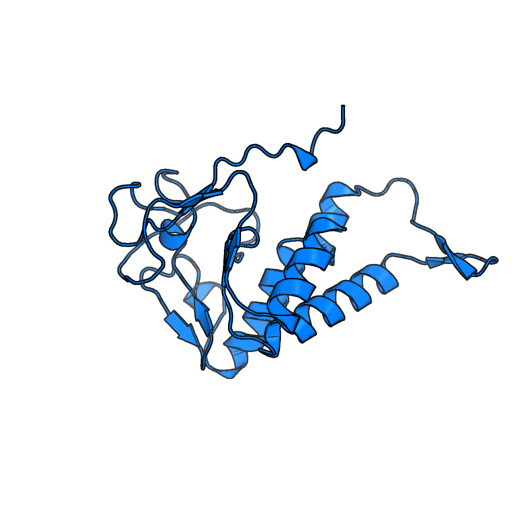5 106 ASP A CA 1
ATOM 822 C C . ASP A 1 106 ? -1.869 3.206 -8.717 1.00 90.25 106 ASP A C 1
ATOM 824 O O . ASP A 1 106 ? -2.898 3.742 -9.132 1.00 90.25 106 ASP A O 1
ATOM 828 N N . VAL A 1 107 ? -1.753 1.873 -8.639 1.00 94.00 107 VAL A N 1
ATOM 829 C CA . VAL A 1 107 ? -2.811 0.945 -9.076 1.00 94.00 107 VAL A CA 1
ATOM 830 C C . VAL A 1 107 ? -3.975 0.897 -8.088 1.00 94.00 107 VAL A C 1
ATOM 832 O O . VAL A 1 107 ? -5.129 0.924 -8.517 1.00 94.00 107 VAL A O 1
ATOM 835 N N . ALA A 1 108 ? -3.717 0.880 -6.777 1.00 91.69 108 ALA A N 1
ATOM 836 C CA . ALA A 1 108 ? -4.797 0.900 -5.793 1.00 91.69 108 ALA A CA 1
ATOM 837 C C . ALA A 1 108 ? -5.595 2.217 -5.848 1.00 91.69 108 ALA A C 1
ATOM 839 O O . ALA A 1 108 ? -6.821 2.181 -5.770 1.00 91.69 108 ALA A O 1
ATOM 840 N N . PHE A 1 109 ? -4.948 3.369 -6.070 1.00 91.88 109 PHE A N 1
ATOM 841 C CA . PHE A 1 109 ? -5.662 4.628 -6.321 1.00 91.88 109 PHE A CA 1
ATOM 842 C C . PHE A 1 109 ? -6.446 4.597 -7.634 1.00 91.88 109 PHE A C 1
ATOM 844 O O . PHE A 1 109 ? -7.609 4.990 -7.636 1.00 91.88 109 PHE A O 1
ATOM 851 N N . ALA A 1 110 ? -5.876 4.079 -8.728 1.00 93.06 110 ALA A N 1
ATOM 852 C CA . ALA A 1 110 ? -6.612 3.917 -9.983 1.00 93.06 110 ALA A CA 1
ATOM 853 C C . ALA A 1 110 ? -7.868 3.039 -9.812 1.00 93.06 110 ALA A C 1
ATOM 855 O O . ALA A 1 110 ? -8.926 3.380 -10.342 1.00 93.06 110 ALA A O 1
ATOM 856 N N . TYR A 1 111 ? -7.785 1.962 -9.024 1.00 94.44 111 TYR A N 1
ATOM 857 C CA . TYR A 1 111 ? -8.928 1.113 -8.682 1.00 94.44 111 TYR A CA 1
ATOM 858 C C . TYR A 1 111 ? -9.970 1.858 -7.839 1.00 94.44 111 TYR A C 1
ATOM 860 O O . TYR A 1 111 ? -11.118 1.997 -8.257 1.00 94.44 111 TYR A O 1
ATOM 868 N N . MET A 1 112 ? -9.563 2.398 -6.687 1.00 95.06 112 MET A N 1
ATOM 869 C CA . MET A 1 112 ? -10.464 3.069 -5.744 1.00 95.06 112 MET A CA 1
ATOM 870 C C . MET A 1 112 ? -11.116 4.330 -6.337 1.00 95.06 112 MET A C 1
ATOM 872 O O . MET A 1 112 ? -12.262 4.635 -6.006 1.00 95.06 112 MET A O 1
ATOM 876 N N . SER A 1 113 ? -10.444 5.017 -7.273 1.00 94.56 113 SER A N 1
ATOM 877 C CA . SER A 1 113 ? -10.977 6.205 -7.960 1.00 94.56 113 SER A CA 1
ATOM 878 C C . SER A 1 113 ? -12.277 5.945 -8.736 1.00 94.56 113 SER A C 1
ATOM 880 O O . SER A 1 113 ? -13.059 6.867 -8.962 1.00 94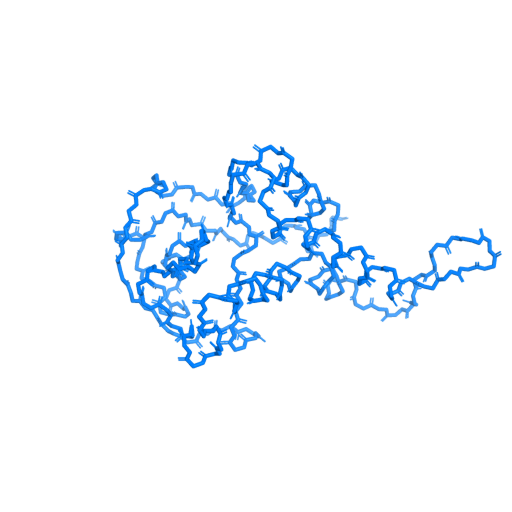.56 113 SER A O 1
ATOM 882 N N . ARG A 1 114 ? -12.553 4.679 -9.091 1.00 94.75 114 ARG A N 1
ATOM 883 C CA . ARG A 1 114 ? -13.801 4.243 -9.743 1.00 94.75 114 ARG A CA 1
ATOM 884 C C . ARG A 1 114 ? -15.022 4.335 -8.819 1.00 94.75 114 ARG A C 1
ATOM 886 O O . ARG A 1 114 ? -16.145 4.385 -9.310 1.00 94.75 114 ARG A O 1
ATOM 893 N N . PHE A 1 115 ? -14.803 4.358 -7.503 1.00 94.19 115 PHE A N 1
ATOM 894 C CA . PHE A 1 115 ? -15.843 4.297 -6.469 1.00 94.19 115 PHE A CA 1
ATOM 895 C C . PHE A 1 115 ? -15.931 5.566 -5.610 1.00 94.19 115 PHE A C 1
ATOM 897 O O . PHE A 1 115 ? -16.846 5.707 -4.802 1.00 94.19 115 PHE A O 1
ATOM 904 N N . GLY A 1 116 ? -14.998 6.507 -5.763 1.00 91.69 116 GLY A N 1
ATOM 905 C CA . GLY A 1 116 ? -15.022 7.774 -5.042 1.00 91.69 116 GLY A CA 1
ATOM 906 C C . GLY A 1 116 ? -13.753 8.591 -5.240 1.00 91.69 116 GLY A C 1
ATOM 907 O O . GLY A 1 116 ? -12.807 8.163 -5.891 1.00 91.69 116 GLY A O 1
ATOM 908 N N . LYS A 1 117 ? -13.713 9.787 -4.649 1.00 89.69 117 LYS A N 1
ATOM 909 C CA . LYS A 1 117 ? -12.525 10.643 -4.726 1.00 89.69 117 LYS A CA 1
ATOM 910 C C . LYS A 1 117 ? -11.377 10.083 -3.880 1.00 89.69 117 LYS A C 1
ATOM 912 O O . LYS A 1 117 ? -11.560 9.853 -2.680 1.00 89.69 117 LYS A O 1
AT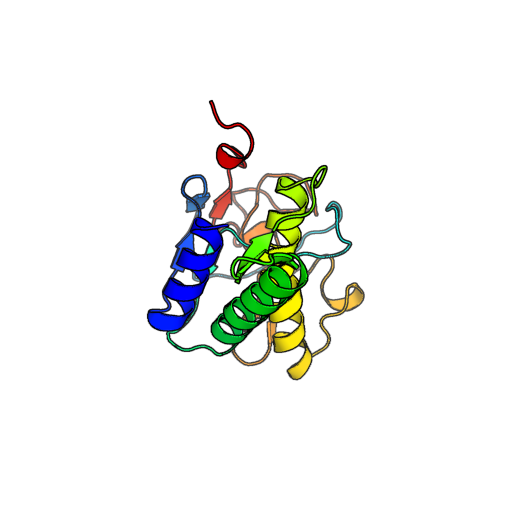OM 917 N N . THR A 1 118 ? -10.219 9.917 -4.518 1.00 89.06 118 THR A N 1
ATOM 918 C CA . THR A 1 118 ? -8.959 9.391 -3.958 1.00 89.06 118 THR A CA 1
ATOM 919 C C . THR A 1 118 ? -7.794 10.371 -4.134 1.00 89.06 118 THR A C 1
ATOM 921 O O . THR A 1 118 ? -6.636 9.958 -4.226 1.00 89.06 118 THR A O 1
ATOM 924 N N . GLY A 1 119 ? -8.084 11.665 -4.280 1.00 82.00 119 GLY A N 1
ATOM 925 C CA . GLY A 1 119 ? -7.054 12.687 -4.364 1.00 82.00 119 GLY A CA 1
ATOM 926 C C . GLY A 1 119 ? -6.345 12.866 -3.025 1.00 82.00 119 GLY A C 1
ATOM 927 O O . GLY A 1 119 ? -6.706 12.285 -1.999 1.00 82.00 119 GLY A O 1
ATOM 928 N N . GLN A 1 120 ? -5.300 13.693 -3.032 1.00 74.62 120 GLN A N 1
ATOM 929 C CA . GLN A 1 120 ? -4.589 14.014 -1.800 1.00 74.62 120 GLN A CA 1
ATOM 930 C C . GLN A 1 120 ? -5.522 14.692 -0.783 1.00 74.62 120 GLN A C 1
ATOM 932 O O . GLN A 1 120 ? -5.426 14.404 0.404 1.00 74.62 120 GLN A O 1
ATOM 937 N N . GLU A 1 121 ? -6.416 15.571 -1.235 1.00 77.56 121 GLU A N 1
ATOM 938 C CA . GLU A 1 121 ? -7.323 16.330 -0.365 1.00 77.56 121 GLU A CA 1
ATOM 939 C C . GLU A 1 121 ? -8.313 15.422 0.379 1.00 77.56 121 GLU A C 1
ATOM 941 O O . GLU A 1 121 ? -8.690 15.728 1.504 1.00 77.56 121 GLU A O 1
ATOM 946 N N . GLU A 1 122 ? -8.690 14.279 -0.205 1.00 83.94 122 GLU A N 1
ATOM 947 C CA . GLU A 1 122 ? -9.672 13.357 0.375 1.00 83.94 122 GLU A CA 1
ATOM 948 C C . GLU A 1 122 ? -9.075 12.174 1.153 1.00 83.94 122 GLU A C 1
ATOM 950 O O . GLU A 1 122 ? -9.830 11.401 1.748 1.00 83.94 122 GLU A O 1
ATOM 955 N N . LEU A 1 123 ? -7.751 11.988 1.108 1.00 85.12 123 LEU A N 1
ATOM 956 C CA . LEU A 1 123 ? -7.057 10.837 1.705 1.00 85.12 123 LEU A CA 1
ATOM 957 C C . LEU A 1 123 ? -5.833 11.200 2.565 1.00 85.12 123 LEU A C 1
ATOM 959 O O . LEU A 1 123 ? -5.346 10.353 3.315 1.00 85.12 123 LEU A O 1
ATOM 963 N N . HIS A 1 124 ? -5.295 12.419 2.469 1.00 79.88 124 HIS A N 1
ATOM 964 C CA . HIS A 1 124 ? -4.200 12.848 3.338 1.00 79.88 124 HIS A CA 1
ATOM 965 C C . HIS A 1 124 ? -4.717 13.061 4.755 1.00 79.88 124 HIS A C 1
ATOM 967 O O . HIS A 1 124 ? -5.514 13.960 5.002 1.00 79.88 124 HIS A O 1
ATOM 973 N N . GLY A 1 125 ? -4.235 12.237 5.684 1.00 76.38 125 GLY A N 1
ATOM 974 C CA . GLY A 1 125 ? -4.840 12.159 7.003 1.00 76.38 125 GLY A CA 1
ATOM 975 C C . GLY A 1 125 ? -6.242 11.566 6.926 1.00 76.38 125 GLY A C 1
ATOM 976 O O . GLY A 1 125 ? -7.216 12.187 7.339 1.00 76.38 125 GLY A O 1
ATOM 977 N N . LEU A 1 126 ? -6.366 10.363 6.371 1.00 83.25 126 LEU A N 1
ATOM 978 C CA . LEU A 1 126 ? -7.625 9.625 6.353 1.00 83.25 126 LEU A CA 1
ATOM 979 C C . LEU A 1 126 ? -7.947 9.106 7.761 1.00 83.25 126 LEU A C 1
ATOM 981 O O . LEU A 1 126 ? -7.518 8.009 8.088 1.00 83.25 126 LEU A O 1
ATOM 985 N N . GLN A 1 127 ? -8.642 9.888 8.587 1.00 77.62 127 GLN A N 1
ATOM 986 C CA . GLN A 1 127 ? -8.817 9.571 10.008 1.00 77.62 127 GLN A CA 1
ATOM 987 C C . GLN A 1 127 ? -9.442 8.151 10.205 1.00 77.62 127 GLN A C 1
ATOM 989 O O . GLN A 1 127 ? -8.771 7.249 10.714 1.00 77.62 127 GLN A O 1
ATOM 994 N N . GLU A 1 128 ? -10.657 7.914 9.696 1.00 80.50 128 GLU A N 1
ATOM 995 C CA . GLU A 1 128 ? -11.362 6.617 9.761 1.00 80.50 128 GLU A CA 1
ATOM 996 C C . GLU A 1 128 ? -11.011 5.683 8.582 1.00 80.50 128 GLU A C 1
ATOM 998 O O . GLU A 1 128 ? -10.760 6.167 7.473 1.00 80.50 128 GLU A O 1
ATOM 1003 N N . PRO A 1 129 ? -11.101 4.343 8.728 1.00 84.56 129 PRO A N 1
ATOM 1004 C CA . PRO A 1 129 ? -11.170 3.416 7.601 1.00 84.56 129 PRO A CA 1
ATOM 1005 C C . PRO A 1 129 ? -12.234 3.811 6.574 1.00 84.56 129 PRO A C 1
ATOM 1007 O O . PRO A 1 129 ? -13.368 4.146 6.919 1.00 84.56 129 PRO A O 1
ATOM 1010 N N . ARG A 1 130 ? -11.893 3.719 5.286 1.00 86.75 130 ARG A N 1
ATOM 1011 C CA . ARG A 1 130 ? -12.787 4.115 4.192 1.00 86.75 130 ARG A CA 1
ATOM 1012 C C . ARG A 1 130 ? -12.894 3.033 3.133 1.00 86.75 130 ARG A C 1
ATOM 1014 O O . ARG A 1 130 ? -11.897 2.600 2.560 1.00 86.75 130 ARG A O 1
ATOM 1021 N N . LEU A 1 131 ? -14.128 2.619 2.867 1.00 84.69 131 LEU A N 1
ATOM 1022 C CA . LEU A 1 131 ? -14.462 1.618 1.861 1.00 84.69 131 LEU A CA 1
ATOM 1023 C C . LEU A 1 131 ? -14.612 2.263 0.473 1.00 84.69 131 LEU A C 1
ATOM 1025 O O . LEU A 1 131 ? -15.268 3.295 0.322 1.00 84.69 131 LEU A O 1
ATOM 1029 N N . PHE A 1 132 ? -14.031 1.626 -0.541 1.00 90.88 132 PHE A N 1
ATOM 1030 C CA . PHE A 1 132 ? -14.106 1.998 -1.952 1.00 90.88 132 PHE A CA 1
ATOM 1031 C C . PHE A 1 132 ? -14.539 0.778 -2.769 1.00 90.88 132 PHE A C 1
ATOM 1033 O O . PHE A 1 132 ? -13.707 -0.027 -3.186 1.00 90.88 132 PHE A O 1
ATOM 1040 N N . GLY A 1 133 ? -15.850 0.628 -2.968 1.00 90.88 133 GLY A N 1
ATOM 1041 C CA . GLY A 1 133 ? -16.413 -0.599 -3.530 1.00 90.88 133 GLY A CA 1
ATOM 1042 C C . GLY A 1 133 ? -16.218 -1.761 -2.555 1.00 90.88 133 GLY A C 1
ATOM 1043 O O . GLY A 1 133 ? -16.846 -1.792 -1.501 1.00 90.88 133 GLY A O 1
ATOM 1044 N N . ASP A 1 134 ? -15.324 -2.679 -2.902 1.00 87.69 134 ASP A N 1
ATOM 1045 C CA . ASP A 1 134 ? -14.897 -3.843 -2.118 1.00 87.69 134 ASP A CA 1
ATOM 1046 C C . ASP A 1 134 ? -13.511 -3.679 -1.454 1.00 87.69 134 ASP A C 1
ATOM 1048 O O . ASP A 1 134 ? -13.109 -4.520 -0.651 1.00 87.69 134 ASP A O 1
ATOM 1052 N N . ALA A 1 135 ? -12.790 -2.584 -1.725 1.00 88.56 135 ALA A N 1
ATOM 1053 C CA . ALA A 1 135 ? -11.477 -2.309 -1.141 1.00 88.56 135 ALA A CA 1
ATOM 1054 C C . ALA A 1 135 ? -11.576 -1.409 0.105 1.00 88.56 135 ALA A C 1
ATOM 1056 O O . ALA A 1 135 ? -11.995 -0.253 0.014 1.00 88.56 135 ALA A O 1
ATOM 1057 N N . LEU A 1 136 ? -11.151 -1.908 1.271 1.00 84.19 136 LEU A N 1
ATOM 1058 C CA . LEU A 1 136 ? -11.051 -1.121 2.506 1.00 84.19 136 LEU A CA 1
ATOM 1059 C C . LEU A 1 136 ? -9.660 -0.479 2.627 1.00 84.19 136 LEU A C 1
ATOM 1061 O O . LEU A 1 136 ? -8.654 -1.178 2.745 1.00 84.19 136 LEU A O 1
ATOM 1065 N N . LEU A 1 137 ? -9.603 0.853 2.636 1.00 89.44 137 LEU A N 1
ATOM 1066 C CA . LEU A 1 137 ? -8.385 1.611 2.910 1.00 89.44 137 LEU A CA 1
ATOM 1067 C C . LEU A 1 137 ? -8.322 1.964 4.399 1.00 89.44 137 LEU A C 1
ATOM 1069 O O . LEU A 1 137 ? -9.206 2.654 4.909 1.00 89.44 137 LEU A O 1
ATOM 1073 N N . LEU A 1 138 ? -7.269 1.510 5.082 1.00 84.81 138 LEU A N 1
ATOM 1074 C CA . LEU A 1 138 ? -7.043 1.811 6.494 1.00 84.81 138 LEU A CA 1
ATOM 1075 C C . LEU A 1 138 ? -6.176 3.074 6.698 1.00 84.81 138 LEU A C 1
ATOM 1077 O O . LEU A 1 138 ? -5.296 3.358 5.878 1.00 84.81 138 LEU A O 1
ATOM 1081 N N . PRO A 1 139 ? -6.380 3.798 7.813 1.00 85.75 139 PRO A N 1
ATOM 1082 C CA . PRO A 1 139 ? -5.489 4.848 8.307 1.00 85.75 139 PRO A CA 1
ATOM 1083 C C . PRO A 1 139 ? -4.055 4.360 8.549 1.00 85.75 139 PRO A C 1
ATOM 1085 O O . PRO A 1 139 ? -3.813 3.165 8.725 1.00 85.75 139 PRO A O 1
ATOM 1088 N N . ILE A 1 140 ? -3.090 5.284 8.656 1.00 82.44 140 ILE A N 1
ATOM 1089 C CA . ILE A 1 140 ? -1.692 4.901 8.920 1.00 82.44 140 ILE A CA 1
ATOM 1090 C C . ILE A 1 140 ? -1.513 4.219 10.280 1.00 82.44 140 ILE A C 1
ATOM 1092 O O . ILE A 1 140 ? -0.694 3.310 10.393 1.00 82.44 140 ILE A O 1
ATOM 1096 N N . THR A 1 141 ? -2.314 4.595 11.282 1.00 81.81 141 THR A N 1
ATOM 1097 C CA . THR A 1 141 ? -2.391 3.920 12.587 1.00 81.81 141 THR A CA 1
ATOM 1098 C C . THR A 1 141 ? -2.674 2.420 12.436 1.00 81.81 141 THR A C 1
ATOM 1100 O O . THR A 1 141 ? -2.119 1.632 13.192 1.00 81.81 141 THR A O 1
ATOM 1103 N N . GLY A 1 142 ? -3.422 2.031 11.392 1.00 78.62 142 GLY A N 1
ATOM 1104 C CA . GLY A 1 142 ? -3.670 0.645 10.979 1.00 78.62 142 GLY A CA 1
ATOM 1105 C C . GLY A 1 142 ? -2.411 -0.213 10.849 1.00 78.62 142 GLY A C 1
ATOM 1106 O O . GLY A 1 142 ? -2.408 -1.394 11.186 1.00 78.62 142 GLY A O 1
ATOM 1107 N N . PHE A 1 143 ? -1.334 0.388 10.347 1.00 77.19 143 PHE A N 1
ATOM 1108 C CA . PHE A 1 143 ? -0.131 -0.326 9.929 1.00 77.19 143 PHE A CA 1
ATOM 1109 C C . PHE A 1 143 ? 1.123 0.098 10.703 1.00 77.19 143 PHE A C 1
ATOM 1111 O O . PHE A 1 143 ? 2.003 -0.720 10.955 1.00 77.19 143 PHE A O 1
ATOM 1118 N N . SER A 1 144 ? 1.255 1.388 11.021 1.00 81.00 144 SER A N 1
ATOM 1119 C CA . SER A 1 144 ? 2.455 1.987 11.617 1.00 81.00 144 SER A CA 1
ATOM 1120 C C . SER A 1 144 ? 2.119 2.923 12.795 1.00 81.00 144 SER A C 1
ATOM 1122 O O . SER A 1 144 ? 2.409 4.121 12.737 1.00 81.00 144 SER A O 1
ATOM 1124 N N . PRO A 1 145 ? 1.491 2.401 13.864 1.00 83.31 145 PRO A N 1
ATOM 1125 C CA . PRO A 1 145 ? 1.231 3.123 15.105 1.00 83.31 145 PRO A CA 1
ATOM 1126 C C . PRO A 1 145 ? 2.537 3.410 15.868 1.00 83.31 145 PRO A C 1
ATOM 1128 O O . PRO A 1 145 ? 3.620 2.963 15.498 1.00 83.31 145 PRO A O 1
ATOM 1131 N N . GLY A 1 146 ? 2.455 4.209 16.932 1.00 79.75 146 GLY A N 1
ATOM 1132 C CA . GLY A 1 146 ? 3.570 4.516 17.839 1.00 79.75 146 GLY A CA 1
ATOM 1133 C C . GLY A 1 146 ? 4.647 5.454 17.279 1.00 79.75 146 GLY A C 1
ATOM 1134 O O . GLY A 1 146 ? 5.472 5.956 18.037 1.00 79.75 146 GLY A O 1
ATOM 1135 N N . ARG A 1 147 ? 4.637 5.756 15.974 1.00 75.75 147 ARG A N 1
ATOM 1136 C CA . ARG A 1 147 ? 5.701 6.528 15.308 1.00 75.75 147 ARG A CA 1
ATOM 1137 C C . ARG A 1 147 ? 5.690 8.031 15.611 1.00 75.75 147 ARG A C 1
ATOM 1139 O O . ARG A 1 147 ? 6.681 8.701 15.336 1.00 75.75 147 ARG A O 1
ATOM 1146 N N . GLY A 1 148 ? 4.570 8.579 16.088 1.00 68.81 148 GLY A N 1
ATOM 1147 C CA . GLY A 1 148 ? 4.350 10.026 16.237 1.00 68.81 148 GLY A CA 1
ATOM 1148 C C . GLY A 1 148 ? 4.369 10.817 14.914 1.00 68.81 148 GLY A C 1
ATOM 1149 O O . GLY A 1 148 ? 4.427 12.048 14.93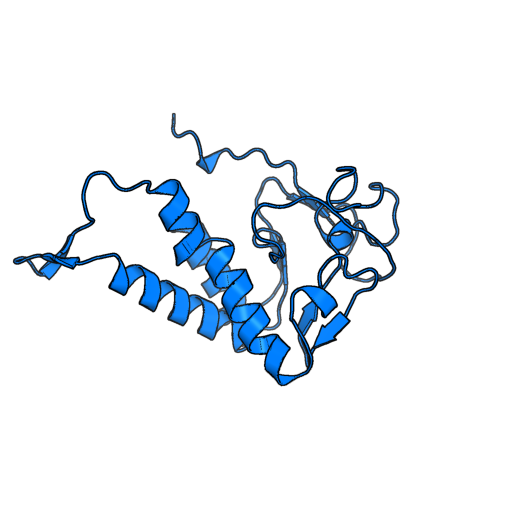3 1.00 68.81 148 GLY A O 1
ATOM 1150 N N . ILE A 1 149 ? 4.339 10.137 13.758 1.00 64.75 149 ILE A N 1
ATOM 1151 C CA . ILE A 1 149 ? 4.519 10.730 12.420 1.00 64.75 149 ILE A CA 1
ATOM 1152 C C . ILE A 1 149 ? 3.472 10.225 11.412 1.00 64.75 149 ILE A C 1
ATOM 1154 O O . ILE A 1 149 ? 2.774 9.250 11.652 1.00 64.75 149 ILE A O 1
ATOM 1158 N N . MET A 1 150 ? 3.234 11.026 10.363 1.00 65.38 150 MET A N 1
ATOM 1159 C CA . MET A 1 150 ? 1.875 11.341 9.863 1.00 65.38 150 MET A CA 1
ATOM 1160 C C . MET A 1 150 ? 0.785 11.276 10.955 1.00 65.38 150 MET A C 1
ATOM 1162 O O . MET A 1 150 ? -0.312 10.860 10.657 1.00 65.38 150 MET A O 1
ATOM 1166 N N . GLY A 1 151 ? 1.033 11.666 12.209 1.00 70.81 151 GLY A N 1
ATOM 1167 C CA . GLY A 1 151 ? 0.027 11.582 13.277 1.00 70.81 151 GLY A CA 1
ATOM 1168 C C . GLY A 1 151 ? -0.487 10.170 13.574 1.00 70.81 151 GLY A C 1
ATOM 1169 O O . GLY A 1 151 ? -1.552 10.050 14.158 1.00 70.81 151 GLY A O 1
ATOM 1170 N N . SER A 1 152 ? 0.261 9.122 13.210 1.00 78.19 152 SER A N 1
ATOM 1171 C CA . SER A 1 152 ? 0.052 7.766 13.723 1.00 78.19 152 SER A CA 1
ATOM 1172 C C . SER A 1 152 ? -0.235 7.798 15.229 1.00 78.19 152 SER A C 1
ATOM 1174 O O . SER A 1 152 ? 0.587 8.331 15.991 1.00 78.19 152 SER A O 1
ATOM 1176 N N . LYS A 1 153 ? -1.348 7.214 15.669 1.00 83.75 153 LYS A N 1
ATOM 1177 C CA . LYS A 1 153 ? -1.674 7.134 17.099 1.00 83.75 153 LYS A CA 1
ATOM 1178 C C . LYS A 1 153 ? -0.789 6.117 17.833 1.00 83.75 153 LYS A C 1
ATOM 1180 O O . LYS A 1 153 ? -0.062 5.367 17.177 1.00 83.75 153 LYS A O 1
ATOM 1185 N N . PRO A 1 154 ? -0.770 6.103 19.181 1.00 84.50 154 PRO A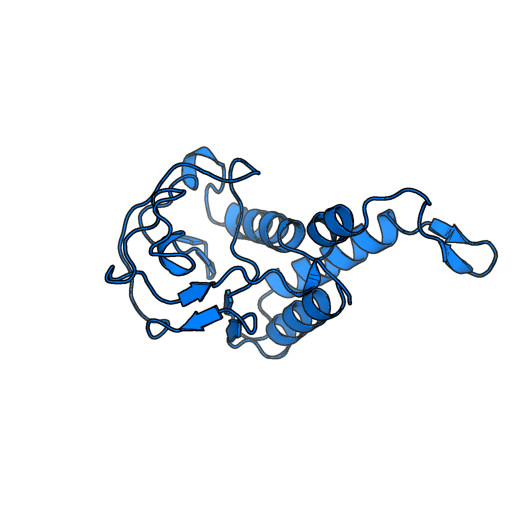 N 1
ATOM 1186 C CA . PRO A 1 154 ? 0.011 5.138 19.959 1.00 84.50 154 PRO A CA 1
ATOM 1187 C C . PRO A 1 154 ? -0.334 3.676 19.639 1.00 84.50 154 PRO A C 1
ATOM 1189 O O . PRO A 1 154 ? -1.415 3.379 19.146 1.00 84.50 154 PRO A O 1
ATOM 1192 N N . THR A 1 155 ? 0.551 2.740 19.986 1.00 81.31 155 THR A N 1
ATOM 1193 C CA . THR A 1 155 ? 0.332 1.287 19.802 1.00 81.31 155 THR A CA 1
ATOM 1194 C C . THR A 1 155 ? -0.842 0.719 20.613 1.00 81.31 155 THR A C 1
ATOM 1196 O O . THR A 1 155 ? -1.309 -0.380 20.331 1.00 81.31 155 THR A O 1
ATOM 1199 N N . SER A 1 156 ? -1.358 1.463 21.595 1.00 80.38 156 SER A N 1
ATOM 1200 C CA . SER A 1 156 ? -2.584 1.123 22.326 1.00 80.38 156 SER A CA 1
ATOM 1201 C C . SER A 1 156 ? -3.877 1.439 21.559 1.00 80.38 156 SER A C 1
ATOM 1203 O O . SER A 1 156 ? -4.927 0.897 21.911 1.00 80.38 156 SER A O 1
ATOM 1205 N N . ASP A 1 157 ? -3.822 2.287 20.528 1.00 79.31 157 ASP A N 1
ATOM 1206 C CA . ASP A 1 157 ? -4.994 2.787 19.801 1.00 79.31 157 ASP A CA 1
ATOM 1207 C C . ASP A 1 157 ? -5.831 1.656 19.171 1.00 79.31 157 ASP A C 1
ATOM 1209 O O . ASP A 1 157 ? -5.237 0.688 18.691 1.00 79.31 157 ASP A O 1
ATOM 1213 N N . PRO A 1 158 ? -7.181 1.712 19.150 1.00 75.50 158 PRO A N 1
ATOM 1214 C CA . PRO A 1 158 ? -8.023 0.668 18.559 1.00 75.50 158 PRO A CA 1
ATOM 1215 C C . PRO A 1 158 ? -7.606 0.224 17.150 1.00 75.50 158 PRO A C 1
ATOM 1217 O O . PRO A 1 158 ? -7.608 -0.981 16.902 1.00 75.50 158 PRO A O 1
ATOM 1220 N N . LEU A 1 159 ? -7.140 1.141 16.292 1.00 75.31 159 LEU A N 1
ATOM 1221 C CA . LEU A 1 159 ? -6.645 0.838 14.942 1.00 75.31 159 LEU A CA 1
ATOM 1222 C C . LEU A 1 159 ? -5.254 0.194 14.882 1.00 75.31 159 LEU A C 1
ATOM 1224 O O . LEU A 1 159 ? -4.829 -0.182 13.801 1.00 75.31 159 LEU A O 1
ATOM 1228 N N . ALA A 1 160 ? -4.492 0.109 15.969 1.00 81.88 160 ALA A N 1
ATOM 1229 C CA . ALA A 1 160 ? -3.118 -0.395 15.931 1.00 81.88 160 ALA A CA 1
ATOM 1230 C C . ALA A 1 160 ? -3.059 -1.919 15.659 1.00 81.88 160 ALA A C 1
ATOM 1232 O O . ALA A 1 160 ? -2.918 -2.700 16.600 1.00 81.88 160 ALA A O 1
ATOM 1233 N N . TYR A 1 161 ? -3.177 -2.359 14.395 1.00 73.44 161 TYR A N 1
ATOM 1234 C CA . TYR A 1 161 ? -3.187 -3.788 14.018 1.00 73.44 161 TYR A CA 1
ATOM 1235 C C . TYR A 1 161 ? -1.801 -4.389 13.865 1.00 73.44 161 TYR A C 1
ATOM 1237 O O . TYR A 1 161 ? -1.559 -5.520 14.281 1.00 73.44 161 TYR A O 1
ATOM 1245 N N . VAL A 1 162 ? -0.887 -3.647 13.251 1.00 75.56 162 VAL A N 1
ATOM 1246 C CA . VAL A 1 162 ? 0.476 -4.090 12.954 1.00 75.56 162 VAL A CA 1
ATOM 1247 C C . VAL A 1 162 ? 1.437 -2.985 13.362 1.00 75.56 162 VAL A C 1
ATOM 1249 O O . VAL A 1 162 ? 1.071 -1.817 13.347 1.00 75.56 162 VAL A O 1
ATOM 1252 N N . GLU A 1 163 ? 2.659 -3.348 13.732 1.00 79.62 163 GLU A N 1
ATOM 1253 C CA . GLU A 1 163 ? 3.787 -2.437 13.880 1.00 79.62 163 GLU A CA 1
ATOM 1254 C C . GLU A 1 163 ? 4.942 -2.925 13.008 1.00 79.62 163 GLU A C 1
ATOM 1256 O O . GLU A 1 163 ? 5.355 -4.080 13.072 1.00 79.62 163 GLU A O 1
ATOM 1261 N N . HIS A 1 164 ? 5.471 -2.041 12.171 1.00 76.50 164 HIS A N 1
ATOM 1262 C CA . HIS A 1 164 ? 6.598 -2.341 11.296 1.00 76.50 164 HIS A CA 1
ATOM 1263 C C . HIS A 1 164 ? 7.889 -1.802 11.901 1.00 76.50 164 HIS A C 1
ATOM 1265 O O . HIS A 1 164 ? 7.972 -0.619 12.241 1.00 76.50 164 HIS A O 1
ATOM 1271 N N . MET A 1 165 ? 8.915 -2.647 12.000 1.00 71.62 165 MET A N 1
ATOM 1272 C CA . MET A 1 165 ? 10.174 -2.289 12.662 1.00 71.62 165 MET A CA 1
ATOM 1273 C C . MET A 1 165 ? 11.100 -1.446 11.771 1.00 71.62 165 MET A C 1
ATOM 1275 O O . MET A 1 165 ? 12.025 -0.809 12.272 1.00 71.62 165 MET A O 1
ATOM 1279 N N . PHE A 1 166 ? 10.829 -1.379 10.459 1.00 63.69 166 PHE A N 1
ATOM 1280 C CA . PHE A 1 166 ? 11.627 -0.648 9.463 1.00 63.69 166 PHE A CA 1
ATOM 1281 C C . PHE A 1 166 ? 13.102 -1.067 9.445 1.00 63.69 166 PHE A C 1
ATOM 1283 O O . PHE A 1 166 ? 13.978 -0.237 9.196 1.00 63.69 166 PHE A O 1
ATOM 1290 N N . ALA A 1 167 ? 13.381 -2.355 9.665 1.00 67.12 167 ALA A N 1
ATOM 1291 C CA . ALA A 1 167 ? 14.742 -2.869 9.774 1.00 67.12 167 ALA A CA 1
ATOM 1292 C C . ALA A 1 167 ? 15.552 -2.627 8.488 1.00 67.12 167 ALA A C 1
ATOM 1294 O O . ALA A 1 167 ? 16.772 -2.480 8.534 1.00 67.12 167 ALA A O 1
ATOM 1295 N N . GLY A 1 168 ? 14.877 -2.551 7.332 1.00 63.62 168 GLY A N 1
ATOM 1296 C CA . GLY A 1 168 ? 15.477 -2.095 6.074 1.00 63.62 168 GLY A CA 1
ATOM 1297 C C . GLY A 1 168 ? 16.613 -2.987 5.571 1.00 63.62 168 GLY A C 1
ATOM 1298 O O . GLY A 1 168 ? 17.414 -2.545 4.751 1.00 63.62 168 GLY A O 1
ATOM 1299 N N . THR A 1 169 ? 16.670 -4.234 6.045 1.00 66.69 169 THR A N 1
ATOM 1300 C CA . THR A 1 169 ? 17.763 -5.202 5.847 1.00 66.69 169 THR A CA 1
ATOM 1301 C C . THR A 1 169 ? 18.087 -5.470 4.379 1.00 66.69 169 THR A C 1
ATOM 1303 O O . THR A 1 169 ? 19.227 -5.759 4.041 1.00 66.69 169 THR A O 1
ATOM 1306 N N . TRP A 1 170 ? 17.118 -5.294 3.479 1.00 61.72 170 TRP A N 1
ATOM 1307 C CA . TRP A 1 170 ? 17.309 -5.416 2.033 1.00 61.72 170 TRP A CA 1
ATOM 1308 C C . TRP A 1 170 ? 18.114 -4.271 1.387 1.00 61.72 170 TRP A C 1
ATOM 1310 O O . TRP A 1 170 ? 18.485 -4.390 0.221 1.00 61.72 170 TRP A O 1
ATOM 1320 N N . LYS A 1 171 ? 18.363 -3.159 2.097 1.00 58.06 171 LYS A N 1
ATOM 1321 C CA . LYS A 1 171 ? 19.076 -1.979 1.565 1.00 58.06 171 LYS A CA 1
ATOM 1322 C C . LYS A 1 171 ? 20.599 -2.060 1.686 1.00 58.06 171 LYS A C 1
ATOM 1324 O O . LYS A 1 171 ? 21.277 -1.395 0.911 1.00 58.06 171 LYS A O 1
ATOM 1329 N N . ASN A 1 172 ? 21.114 -2.863 2.617 1.00 52.03 172 ASN A N 1
ATOM 1330 C CA . ASN A 1 172 ? 22.539 -3.166 2.750 1.00 52.03 172 ASN A CA 1
ATOM 1331 C C . ASN A 1 172 ? 22.747 -4.667 2.502 1.00 52.03 172 ASN A C 1
ATOM 1333 O O . ASN A 1 172 ? 22.536 -5.456 3.425 1.00 52.03 172 ASN A O 1
ATOM 1337 N N . PRO A 1 173 ? 23.148 -5.090 1.289 1.00 47.94 173 PRO A N 1
ATOM 1338 C CA . PRO A 1 173 ? 23.783 -6.391 1.141 1.00 47.94 173 PRO A CA 1
ATOM 1339 C C . PRO A 1 173 ? 25.106 -6.400 1.924 1.00 47.94 173 PRO A C 1
ATOM 1341 O O . PRO A 1 173 ? 25.788 -5.374 1.991 1.00 47.94 173 PRO A O 1
ATOM 1344 N N . TYR A 1 174 ? 25.428 -7.549 2.520 1.00 50.19 174 TYR A N 1
ATOM 1345 C CA . TYR A 1 174 ? 26.737 -7.832 3.120 1.00 50.19 174 TYR A CA 1
ATOM 1346 C C . TYR A 1 174 ? 27.851 -7.847 2.063 1.00 50.19 174 TYR A C 1
ATOM 1348 O O . TYR A 1 174 ? 27.557 -8.285 0.924 1.00 50.19 174 TYR A O 1
#

Organism: NCBI:txid765915

Sequence (174 aa):
MRSDWLRLMLLAVFGGVYADTDACPLKPVDSTADDWAKWWGRKLQICSWTLASVPGHPVWMDMVHTSAARIRALARVGEDGKPVWPQGYDMTNKIIEVSGPAVVTDVAFAYMSRFGKTGQEELHGLQEPRLFGDALLLPITGFSPGRGIMGSKPTSDPLAYVEHMFAGTWKNPY

Secondary structure (DSSP, 8-state):
-HHHHHHHHHHHHH-EEEE-TTEEE-S-S-----------SSSS---SSEEEE-TT-HHHHHHHHHHHHHHHHHSEEPTTSSEEPPTT--HHHHHHHHTSHHHHHHHHHHHHTTTS--SHHHHTT--S-EEETTEEEPPGGGTSTTS-STT---TTSTT--EEE----GGGS--

Radius of gyration: 17.07 Å; chains: 1; bounding box: 43×34×52 Å

InterPro domains:
  IPR007577 Glycosyltransferase, DXD sugar-binding motif [PF04488] (2-33)
  IPR029044 Nucleotide-diphospho-sugar transferases [SSF53448] (2-119)
  IPR039367 Initiation-specific alpha-1,6-mannosyltransferase Och1-like [PTHR31834] (32-172)

pLDDT: mean 75.36, std 15.09, range [35.25, 95.06]